Protein AF-A0A821EBD1-F1 (afdb_monomer_lite)

pLDDT: mean 82.61, std 7.63, range [52.53, 91.19]

Secondary structure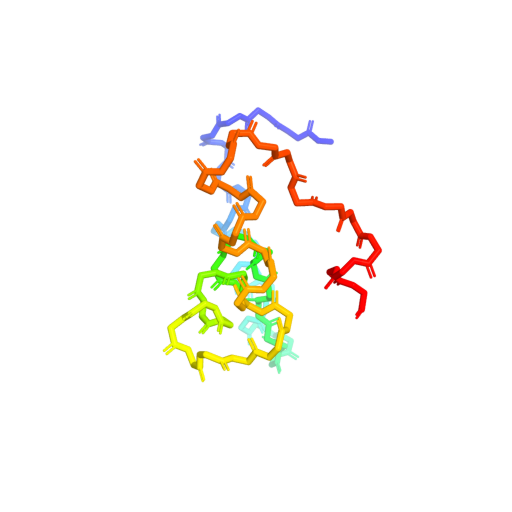 (DSSP, 8-state):
---TTSSHHHHHHHHHHHTT-----HHHHHHHHHHHT-HHHHHHHHHHHTTPPPPGGG--

Organism: NCBI:txid392032

Sequence (60 aa):
VGKPGVGKTALARKLADDWHAELINLPDLITSNMKQKTEIGMHARELLVHGEAVPDQMIA

InterPro domains:
  IPR003959 ATPase, AAA-type, core [PF00004] (1-30)
  IPR027417 P-loop containing nucleoside triphosphate hydrolase [G3DSA:3.40.50.300] (1-60)
  IPR027417 P-loop containing nucleoside triphosphate hydrolase [SSF52540] (1-58)

Structure (mmCIF, N/CA/C/O backbone):
data_AF-A0A821EBD1-F1
#
_entry.id   AF-A0A821EBD1-F1
#
loop_
_atom_site.group_PDB
_atom_site.id
_atom_site.type_symbol
_atom_site.label_atom_id
_atom_site.label_alt_id
_atom_site.label_comp_id
_atom_site.label_asym_id
_atom_site.label_entity_id
_atom_site.label_seq_id
_atom_site.pdbx_PDB_ins_code
_atom_site.Cartn_x
_atom_site.Cartn_y
_atom_site.Cartn_z
_atom_site.occupancy
_atom_site.B_iso_or_equiv
_atom_site.auth_seq_id
_atom_site.auth_comp_id
_atom_site.auth_asym_id
_atom_site.auth_atom_id
_atom_site.pdbx_PDB_model_num
ATOM 1 N N . VAL A 1 1 ? 14.785 -11.983 -0.074 1.00 53.66 1 VAL A N 1
ATOM 2 C CA . VAL A 1 1 ? 14.633 -10.538 0.233 1.00 53.66 1 VAL A CA 1
ATOM 3 C C . VAL A 1 1 ? 15.958 -9.827 -0.029 1.00 53.66 1 VAL A C 1
ATOM 5 O O . VAL A 1 1 ? 16.947 -10.158 0.601 1.00 53.66 1 VAL A O 1
ATOM 8 N N . GLY A 1 2 ? 16.033 -8.930 -1.015 1.00 69.31 2 GLY A N 1
ATOM 9 C CA . GLY A 1 2 ? 17.250 -8.140 -1.302 1.00 69.31 2 GLY A CA 1
ATOM 10 C C . GLY A 1 2 ? 17.370 -6.859 -0.460 1.00 69.31 2 GLY A C 1
ATOM 11 O O . GLY A 1 2 ? 16.431 -6.483 0.239 1.00 69.31 2 GLY A O 1
ATOM 12 N N . LYS A 1 3 ? 18.489 -6.145 -0.573 1.00 79.62 3 LYS A N 1
ATOM 13 C CA . LYS A 1 3 ? 18.751 -4.906 0.183 1.00 79.62 3 LYS A CA 1
ATOM 14 C C . LYS A 1 3 ? 17.828 -3.746 -0.262 1.00 79.62 3 LYS A C 1
ATOM 16 O O . LYS A 1 3 ? 17.270 -3.807 -1.367 1.00 79.62 3 LYS A O 1
ATOM 21 N N . PRO A 1 4 ? 17.603 -2.718 0.574 1.00 73.88 4 PRO A N 1
ATOM 22 C CA . PRO A 1 4 ? 16.996 -1.460 0.132 1.00 73.88 4 PRO A CA 1
ATOM 23 C C . PRO A 1 4 ? 17.822 -0.854 -1.017 1.00 73.88 4 PRO A C 1
ATOM 25 O O . PRO A 1 4 ? 19.041 -0.996 -1.030 1.00 73.88 4 PRO A O 1
ATOM 28 N N . GLY A 1 5 ? 17.178 -0.236 -2.010 1.00 73.75 5 GLY A N 1
ATOM 29 C CA . GLY A 1 5 ? 17.875 0.431 -3.124 1.00 73.75 5 GLY A CA 1
ATOM 30 C C . GLY A 1 5 ? 18.324 -0.457 -4.295 1.00 73.75 5 GLY A C 1
ATOM 31 O O . GLY A 1 5 ? 18.760 0.070 -5.308 1.00 73.75 5 GLY A O 1
ATOM 32 N N . VAL A 1 6 ? 18.147 -1.785 -4.241 1.00 82.56 6 VAL A N 1
ATOM 33 C CA . VAL A 1 6 ? 18.530 -2.698 -5.351 1.00 82.56 6 VAL A CA 1
ATOM 34 C C . VAL A 1 6 ? 17.566 -2.684 -6.551 1.00 82.56 6 VAL A C 1
ATOM 36 O O . VAL A 1 6 ? 17.639 -3.552 -7.411 1.00 82.56 6 VAL A O 1
ATOM 39 N N . GLY A 1 7 ? 16.609 -1.752 -6.590 1.00 79.31 7 GLY A N 1
ATOM 40 C CA . GLY A 1 7 ? 15.681 -1.614 -7.718 1.00 79.31 7 GLY A CA 1
ATOM 41 C C . GLY A 1 7 ? 14.550 -2.647 -7.784 1.00 79.31 7 GLY A C 1
ATOM 42 O O . GLY A 1 7 ? 13.921 -2.781 -8.828 1.00 79.31 7 GLY A O 1
ATOM 43 N N . LYS A 1 8 ? 14.227 -3.362 -6.695 1.00 83.75 8 LYS A N 1
ATOM 44 C CA . LYS A 1 8 ? 13.146 -4.374 -6.716 1.00 83.75 8 LYS A CA 1
ATOM 45 C C . LYS A 1 8 ? 11.800 -3.823 -7.157 1.00 83.75 8 LYS A C 1
ATOM 47 O O . LYS A 1 8 ? 11.096 -4.486 -7.901 1.00 83.75 8 LYS A O 1
ATOM 52 N N . THR A 1 9 ? 11.456 -2.618 -6.710 1.00 80.94 9 THR A N 1
ATOM 53 C CA . THR A 1 9 ? 10.212 -1.948 -7.103 1.00 80.94 9 THR A CA 1
ATOM 54 C C . THR A 1 9 ? 10.201 -1.639 -8.599 1.00 80.94 9 THR A C 1
ATOM 56 O O . THR A 1 9 ? 9.163 -1.763 -9.237 1.00 80.94 9 THR A O 1
ATOM 59 N N . ALA A 1 10 ? 11.356 -1.290 -9.179 1.00 83.06 10 ALA A N 1
ATOM 60 C CA . ALA A 1 10 ? 11.484 -1.071 -10.618 1.00 83.06 10 ALA A CA 1
ATOM 61 C C . ALA A 1 10 ? 11.331 -2.384 -11.404 1.00 83.06 10 ALA A C 1
ATOM 63 O O . ALA A 1 10 ? 10.651 -2.407 -12.424 1.00 83.06 10 ALA A O 1
ATOM 64 N N . LEU A 1 11 ? 11.896 -3.485 -10.898 1.00 85.50 11 LEU A N 1
ATOM 65 C CA . LEU A 1 11 ? 11.727 -4.808 -11.500 1.00 85.50 11 LEU A CA 1
ATOM 66 C C . LEU A 1 11 ? 10.280 -5.309 -11.394 1.00 85.50 11 LEU A C 1
ATOM 68 O O . LEU A 1 11 ? 9.741 -5.794 -12.379 1.00 85.50 11 LEU A O 1
ATOM 72 N N . ALA A 1 12 ? 9.638 -5.141 -10.236 1.00 84.81 12 ALA A N 1
ATOM 73 C CA . ALA A 1 12 ? 8.241 -5.514 -10.028 1.00 84.81 12 ALA A CA 1
ATOM 74 C C . ALA A 1 12 ? 7.291 -4.717 -10.934 1.00 84.81 12 ALA A C 1
ATOM 76 O O . ALA A 1 12 ? 6.369 -5.294 -11.494 1.00 84.81 12 ALA A O 1
ATOM 77 N N . ARG A 1 13 ? 7.555 -3.417 -11.135 1.00 84.38 13 ARG A N 1
ATOM 78 C CA . ARG A 1 13 ? 6.808 -2.584 -12.088 1.00 84.38 13 ARG A CA 1
ATOM 79 C C . ARG A 1 13 ? 6.931 -3.110 -13.512 1.00 84.38 13 ARG A C 1
ATOM 81 O O . ARG A 1 13 ? 5.919 -3.318 -14.158 1.00 84.38 13 ARG A O 1
ATOM 88 N N . LYS A 1 14 ? 8.157 -3.395 -13.960 1.00 85.94 14 LYS A N 1
ATOM 89 C CA . LYS A 1 14 ? 8.389 -3.940 -15.300 1.00 85.94 14 LYS A CA 1
ATOM 90 C C . LYS A 1 14 ? 7.684 -5.286 -15.501 1.00 85.94 14 LYS A C 1
ATOM 92 O O . LYS A 1 14 ? 7.080 -5.509 -16.537 1.00 85.94 14 LYS A O 1
ATOM 97 N N . LEU A 1 15 ? 7.721 -6.154 -14.488 1.00 86.69 15 LEU A N 1
ATOM 98 C CA . LEU A 1 15 ? 7.035 -7.446 -14.527 1.00 86.69 15 LEU A CA 1
ATOM 99 C C . LEU A 1 15 ? 5.509 -7.287 -14.613 1.00 86.69 15 LEU A C 1
ATOM 101 O O . LEU A 1 15 ? 4.859 -8.010 -15.356 1.00 86.69 15 LEU A O 1
ATOM 105 N N . ALA A 1 16 ? 4.954 -6.342 -13.851 1.00 87.44 16 ALA A N 1
ATOM 106 C CA . ALA A 1 16 ? 3.532 -6.024 -13.860 1.00 87.44 16 ALA A CA 1
ATOM 107 C C . ALA A 1 16 ? 3.085 -5.488 -15.231 1.00 87.44 16 ALA A C 1
ATOM 109 O O . ALA A 1 16 ? 2.090 -5.965 -15.773 1.00 87.44 16 ALA A O 1
ATOM 110 N N . ASP A 1 17 ? 3.871 -4.584 -15.826 1.00 87.31 17 ASP A N 1
ATOM 111 C CA . ASP A 1 17 ? 3.623 -4.042 -17.165 1.00 87.31 17 ASP A CA 1
ATOM 112 C C . ASP A 1 17 ? 3.664 -5.148 -18.236 1.00 87.31 17 ASP A C 1
ATOM 114 O O . ASP A 1 17 ? 2.752 -5.245 -19.057 1.00 87.31 17 ASP A O 1
ATOM 118 N N . ASP A 1 18 ? 4.677 -6.024 -18.190 1.00 90.25 18 ASP A N 1
ATOM 119 C CA . ASP A 1 18 ? 4.851 -7.126 -19.146 1.00 90.25 18 ASP A CA 1
ATOM 120 C C . ASP A 1 18 ? 3.712 -8.165 -19.058 1.00 90.25 18 ASP A C 1
ATOM 122 O O . ASP A 1 18 ? 3.413 -8.848 -20.037 1.00 90.25 18 ASP A O 1
ATOM 126 N N . TRP A 1 19 ? 3.096 -8.325 -17.881 1.00 89.12 19 TRP A N 1
ATOM 127 C CA . TRP A 1 19 ? 2.065 -9.339 -17.617 1.00 89.12 19 TRP A CA 1
ATOM 128 C C . TRP A 1 19 ? 0.646 -8.756 -17.584 1.00 89.12 19 TRP A C 1
ATOM 130 O O . TRP A 1 19 ? -0.298 -9.483 -17.273 1.00 89.12 19 TRP A O 1
ATOM 140 N N . HIS A 1 20 ? 0.481 -7.460 -17.882 1.00 83.38 20 HIS A N 1
ATOM 141 C CA . HIS A 1 20 ? -0.774 -6.718 -17.696 1.00 83.38 20 HIS A CA 1
ATOM 142 C C . HIS A 1 20 ? -1.385 -6.911 -16.295 1.00 83.38 20 HIS A C 1
ATOM 144 O O . HIS A 1 20 ? -2.605 -6.939 -16.127 1.00 83.38 20 HIS A O 1
ATOM 150 N N . ALA A 1 21 ? -0.526 -7.075 -15.290 1.00 81.00 21 ALA A N 1
ATOM 151 C CA . ALA A 1 21 ? -0.911 -7.293 -13.908 1.00 81.00 21 ALA A CA 1
ATOM 152 C C . ALA A 1 21 ? -0.880 -5.974 -13.133 1.00 81.00 21 ALA A C 1
ATOM 154 O O . ALA A 1 21 ? -0.081 -5.081 -13.412 1.00 81.00 21 ALA A O 1
ATOM 155 N N . GLU A 1 22 ? -1.731 -5.853 -12.120 1.00 80.50 22 GLU A N 1
ATOM 156 C CA . GLU A 1 22 ? -1.722 -4.687 -11.246 1.00 80.50 22 GLU A CA 1
ATOM 157 C C . GLU A 1 22 ? -0.661 -4.857 -10.152 1.00 80.50 22 GLU A C 1
ATOM 159 O O . GLU A 1 22 ? -0.655 -5.835 -9.400 1.00 80.50 22 GLU A O 1
ATOM 164 N N . LEU A 1 23 ? 0.268 -3.901 -10.058 1.00 80.31 23 LEU A N 1
ATOM 165 C CA . LEU A 1 23 ? 1.264 -3.885 -8.991 1.00 80.31 23 LEU A CA 1
ATOM 166 C C . LEU A 1 23 ? 0.616 -3.397 -7.690 1.00 80.31 23 LEU A C 1
ATOM 168 O O . LEU A 1 23 ? 0.536 -2.194 -7.440 1.00 80.31 23 LEU A O 1
ATOM 172 N N . ILE A 1 24 ? 0.203 -4.332 -6.837 1.00 77.88 24 ILE A N 1
ATOM 173 C CA . ILE A 1 24 ? -0.360 -4.009 -5.524 1.00 77.88 24 ILE A CA 1
ATOM 174 C C . ILE A 1 24 ? 0.774 -3.764 -4.526 1.00 77.88 24 ILE A C 1
ATOM 176 O O . ILE A 1 24 ? 1.555 -4.660 -4.202 1.00 77.88 24 ILE A O 1
ATOM 180 N N . ASN A 1 25 ? 0.851 -2.537 -4.012 1.00 80.06 25 ASN A N 1
ATOM 181 C CA . ASN A 1 25 ? 1.744 -2.174 -2.918 1.00 80.06 25 ASN A CA 1
ATOM 182 C C . ASN A 1 25 ? 0.931 -1.986 -1.630 1.00 80.06 25 ASN A C 1
ATOM 184 O O . ASN A 1 25 ? 0.094 -1.087 -1.557 1.00 80.06 25 ASN A O 1
ATOM 188 N N . LEU A 1 26 ? 1.178 -2.815 -0.609 1.00 80.31 26 LEU A N 1
ATOM 189 C CA . LEU A 1 26 ? 0.381 -2.837 0.629 1.00 80.31 26 LEU A CA 1
ATOM 190 C C . LEU A 1 26 ? 0.253 -1.459 1.314 1.00 80.31 26 LEU A C 1
ATOM 192 O O . LEU A 1 26 ? -0.868 -1.069 1.633 1.00 80.31 26 LEU A O 1
ATOM 196 N N . PRO A 1 27 ? 1.334 -0.678 1.521 1.00 79.38 27 PRO A N 1
ATOM 197 C CA . PRO A 1 27 ? 1.226 0.633 2.163 1.00 79.38 27 PRO A CA 1
ATOM 198 C C . PRO A 1 27 ? 0.367 1.619 1.361 1.00 79.38 27 PRO A C 1
ATOM 200 O O . PRO A 1 27 ? -0.397 2.398 1.938 1.00 79.38 27 PRO A O 1
ATOM 203 N N . ASP A 1 28 ? 0.453 1.564 0.029 1.00 83.75 28 ASP A N 1
ATOM 204 C CA . ASP A 1 28 ? -0.344 2.417 -0.855 1.00 83.75 28 ASP A CA 1
ATOM 205 C C . ASP A 1 28 ? -1.816 1.995 -0.825 1.00 83.75 28 ASP A C 1
ATOM 207 O O . ASP A 1 28 ? -2.698 2.851 -0.765 1.00 83.75 28 ASP A O 1
ATOM 211 N N . LEU A 1 29 ? -2.086 0.686 -0.784 1.00 83.38 29 LEU A N 1
ATOM 212 C CA . LEU A 1 29 ? -3.429 0.126 -0.656 1.00 83.38 29 LEU A CA 1
ATOM 213 C C . LEU A 1 29 ? -4.090 0.555 0.660 1.00 83.38 29 LEU A C 1
ATOM 215 O O . LEU A 1 29 ? -5.225 1.031 0.647 1.00 83.38 29 LEU A O 1
ATOM 219 N N . ILE A 1 30 ? -3.375 0.456 1.784 1.00 83.06 30 ILE A N 1
ATOM 220 C CA . ILE A 1 30 ? -3.858 0.906 3.100 1.00 83.06 30 ILE A CA 1
ATOM 221 C C . ILE A 1 30 ? -4.140 2.412 3.063 1.00 83.06 30 ILE A C 1
ATOM 223 O O . ILE A 1 30 ? -5.204 2.867 3.484 1.00 83.06 30 ILE A O 1
ATOM 227 N N . THR A 1 31 ? -3.232 3.197 2.479 1.00 84.56 31 THR A N 1
ATOM 228 C CA . THR A 1 31 ? -3.408 4.650 2.332 1.00 84.56 31 THR A CA 1
ATOM 229 C C . THR A 1 31 ? -4.604 5.006 1.448 1.00 84.56 31 THR A C 1
ATOM 231 O O . THR 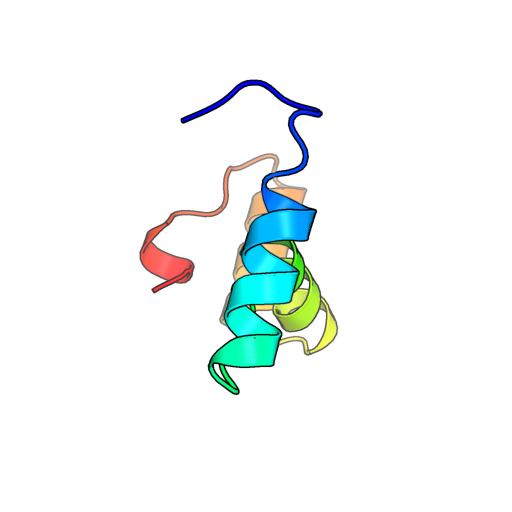A 1 31 ? -5.338 5.948 1.751 1.00 84.56 31 THR A O 1
ATOM 234 N N . SER A 1 32 ? -4.830 4.256 0.371 1.00 86.88 32 SER A N 1
ATOM 235 C CA . SER A 1 32 ? -5.981 4.429 -0.515 1.00 86.88 32 SER A CA 1
ATOM 236 C C . SER A 1 32 ? -7.291 4.119 0.209 1.00 86.88 32 SER A C 1
ATOM 238 O O . SER A 1 32 ? -8.201 4.945 0.203 1.00 86.88 32 SER A O 1
ATOM 240 N N . ASN A 1 33 ? -7.351 3.001 0.937 1.00 86.44 33 ASN A N 1
ATOM 241 C CA . ASN A 1 33 ? -8.501 2.616 1.758 1.00 86.44 33 ASN A CA 1
ATOM 242 C C . ASN A 1 33 ? -8.832 3.672 2.826 1.00 86.44 33 ASN A C 1
ATOM 244 O O . ASN A 1 33 ? -9.989 4.064 2.982 1.00 86.44 33 ASN A O 1
ATOM 248 N N . MET A 1 34 ? -7.812 4.215 3.500 1.00 86.19 34 MET A N 1
ATOM 249 C CA . MET A 1 34 ? -7.975 5.328 4.445 1.00 86.19 34 MET A CA 1
ATOM 250 C C . MET A 1 34 ? -8.556 6.585 3.783 1.00 86.19 34 MET A C 1
ATOM 252 O O . MET A 1 34 ? -9.385 7.273 4.380 1.00 86.19 34 MET A O 1
ATOM 256 N N . LYS A 1 35 ? -8.134 6.908 2.552 1.00 87.69 35 LYS A N 1
ATOM 257 C CA . LYS A 1 35 ? -8.662 8.054 1.788 1.00 87.69 35 LYS A CA 1
ATOM 258 C C . LYS A 1 35 ? -10.093 7.822 1.312 1.00 87.69 35 LYS A C 1
ATOM 260 O O . LYS A 1 35 ? -10.897 8.749 1.350 1.00 87.69 35 LYS A O 1
ATOM 265 N N . GLN A 1 36 ? -10.404 6.600 0.890 1.00 88.56 36 GLN A N 1
ATOM 266 C CA . GLN A 1 36 ? -11.738 6.182 0.460 1.00 88.56 36 GLN A CA 1
ATOM 267 C C . GLN A 1 36 ? -12.715 5.996 1.629 1.00 88.56 36 GLN A C 1
ATOM 269 O O . GLN A 1 36 ? -13.902 5.801 1.391 1.00 88.56 36 GLN A O 1
ATOM 274 N N . LYS A 1 37 ? -12.236 6.105 2.879 1.00 86.94 37 LYS A N 1
ATOM 275 C CA . LYS A 1 37 ? -13.023 5.911 4.107 1.00 86.94 37 LYS A CA 1
ATOM 276 C C . LYS A 1 37 ? -13.758 4.568 4.117 1.00 86.94 37 LYS A C 1
ATOM 278 O O . LYS A 1 37 ? -14.886 4.482 4.597 1.00 86.94 37 LYS A O 1
ATOM 283 N N . THR A 1 38 ? -13.124 3.527 3.579 1.00 88.19 38 THR A N 1
ATOM 284 C CA . THR A 1 38 ? -13.636 2.163 3.719 1.00 88.19 38 THR A CA 1
ATOM 285 C C . THR A 1 38 ? -13.593 1.767 5.193 1.00 88.19 38 THR A C 1
ATOM 287 O O . THR A 1 38 ? -12.789 2.309 5.953 1.00 88.19 38 THR A O 1
ATOM 290 N N . GLU A 1 39 ? -14.437 0.830 5.620 1.00 87.00 39 GLU A N 1
ATOM 291 C CA . GLU A 1 39 ? -14.467 0.382 7.022 1.00 87.00 39 GLU A CA 1
ATOM 292 C C . GLU A 1 39 ? -13.083 -0.096 7.489 1.00 87.00 39 GLU A C 1
ATOM 294 O O . GLU A 1 39 ? -12.600 0.315 8.543 1.00 87.00 39 GLU A O 1
ATOM 299 N N . ILE A 1 40 ? -12.389 -0.853 6.631 1.00 85.38 40 ILE A N 1
ATOM 300 C CA . ILE A 1 40 ? -11.015 -1.322 6.852 1.00 85.38 40 ILE A CA 1
ATOM 301 C C . ILE A 1 40 ? -10.045 -0.141 6.975 1.00 85.38 40 ILE A C 1
ATOM 303 O O . ILE A 1 40 ? -9.219 -0.103 7.884 1.00 85.38 40 ILE A O 1
ATOM 307 N N . GLY A 1 41 ? -10.147 0.850 6.084 1.00 87.25 41 GLY A N 1
ATOM 308 C CA . GLY A 1 41 ? -9.308 2.046 6.124 1.00 87.25 41 GLY A CA 1
ATOM 309 C C . GLY A 1 41 ? -9.534 2.887 7.379 1.00 87.25 41 GLY A C 1
ATOM 310 O O . GLY A 1 41 ? -8.580 3.379 7.972 1.00 87.25 41 GLY A O 1
ATOM 311 N N . MET A 1 42 ? -10.782 3.040 7.818 1.00 89.56 42 MET A N 1
ATOM 312 C CA . MET A 1 42 ? -11.116 3.778 9.038 1.00 89.56 42 MET A CA 1
ATOM 313 C C . MET A 1 42 ? -10.574 3.072 10.283 1.00 89.56 42 MET A C 1
ATOM 315 O O . MET A 1 42 ? -9.957 3.727 11.121 1.00 89.56 42 MET A O 1
ATOM 319 N N . HIS A 1 43 ? -10.711 1.747 10.357 1.00 88.31 43 HIS A N 1
ATOM 320 C CA . HIS A 1 43 ? -10.185 0.963 11.471 1.00 88.31 43 HIS A CA 1
ATOM 321 C C . HIS A 1 43 ? -8.649 0.952 11.493 1.00 88.31 43 HIS A C 1
ATOM 323 O O . HIS A 1 43 ? -8.032 1.199 12.527 1.00 88.31 43 HIS A O 1
ATOM 329 N N . ALA A 1 44 ? -8.010 0.789 10.328 1.00 87.94 44 ALA A N 1
ATOM 330 C CA . ALA A 1 44 ? -6.560 0.913 10.192 1.00 87.94 44 ALA A CA 1
ATOM 331 C C . ALA A 1 44 ? -6.060 2.305 10.608 1.00 87.94 44 ALA A C 1
ATOM 333 O O . ALA A 1 44 ? -5.023 2.422 11.258 1.00 87.94 44 ALA A O 1
ATOM 334 N N . ARG A 1 45 ? -6.802 3.368 10.270 1.00 88.44 45 ARG A N 1
ATOM 335 C CA . ARG A 1 45 ? -6.476 4.736 10.685 1.00 88.44 45 ARG A CA 1
ATOM 336 C C . ARG A 1 45 ? -6.562 4.907 12.198 1.00 88.44 45 ARG A C 1
ATOM 338 O O . ARG A 1 45 ? -5.681 5.549 12.756 1.00 88.44 45 ARG A O 1
ATOM 345 N N . GLU A 1 46 ? -7.598 4.377 12.842 1.00 90.31 46 GLU A N 1
ATOM 346 C CA . GLU A 1 46 ? -7.731 4.405 14.304 1.00 90.31 46 GLU A CA 1
ATOM 347 C C . GLU A 1 46 ? -6.530 3.745 14.977 1.00 90.31 46 GLU A C 1
ATOM 349 O O . GLU A 1 46 ? -5.857 4.390 15.778 1.00 90.31 46 GLU A O 1
ATOM 354 N N . LEU A 1 47 ? -6.192 2.516 14.577 1.00 89.19 47 LEU A N 1
ATOM 355 C CA . LEU A 1 47 ? -5.041 1.788 15.118 1.00 89.19 47 LEU A CA 1
ATOM 356 C C . LEU A 1 47 ? -3.740 2.584 14.950 1.00 89.19 47 LEU A C 1
ATOM 358 O O . LEU A 1 47 ? -3.007 2.789 15.916 1.00 89.19 47 LEU A O 1
ATOM 362 N N . LEU A 1 48 ? -3.498 3.136 13.757 1.00 87.12 48 LEU A N 1
ATOM 363 C CA . LEU A 1 48 ? -2.316 3.962 13.494 1.00 87.12 48 LEU A CA 1
ATOM 364 C C . LEU A 1 48 ? -2.288 5.252 14.329 1.00 87.12 48 LEU A C 1
ATOM 366 O O . LEU A 1 48 ? -1.216 5.672 14.760 1.00 87.12 48 LEU A O 1
ATOM 370 N N . VAL A 1 49 ? -3.442 5.884 14.576 1.00 89.06 49 VAL A N 1
ATOM 371 C CA . VAL A 1 49 ? -3.555 7.070 15.448 1.00 89.06 49 VAL A CA 1
ATOM 372 C C . VAL A 1 49 ? -3.268 6.713 16.908 1.00 89.06 49 VAL A C 1
ATOM 374 O O . VAL A 1 49 ? -2.661 7.513 17.618 1.00 89.06 49 VAL A O 1
ATOM 377 N N . HIS A 1 50 ? -3.636 5.507 17.341 1.00 91.19 50 HIS A N 1
ATOM 378 C CA . HIS A 1 50 ? -3.295 4.965 18.657 1.00 91.19 50 HIS A CA 1
ATOM 379 C C . HIS A 1 50 ? -1.830 4.505 18.775 1.00 91.19 50 HIS A C 1
ATOM 381 O O . HIS A 1 50 ? -1.374 4.190 19.873 1.00 91.19 50 HIS A O 1
ATOM 387 N N . GLY A 1 51 ? -1.065 4.525 17.676 1.00 88.56 51 GLY A N 1
ATOM 388 C CA . GLY A 1 51 ? 0.314 4.034 17.628 1.00 88.56 51 GLY A CA 1
ATOM 389 C C . GLY A 1 51 ? 0.413 2.509 17.554 1.00 88.56 51 GLY A C 1
ATOM 390 O O . GLY A 1 51 ? 1.493 1.952 17.749 1.00 88.56 51 GLY A O 1
ATOM 391 N N . GLU A 1 52 ? -0.700 1.837 17.273 1.00 87.44 52 GLU A N 1
ATOM 392 C CA . GLU A 1 52 ? -0.782 0.395 17.094 1.00 87.44 52 GLU A CA 1
ATOM 393 C C . GLU A 1 52 ? -0.482 0.008 15.640 1.00 87.44 52 GLU A C 1
ATOM 395 O O . GLU A 1 52 ? -0.712 0.763 14.690 1.00 87.44 52 GLU A O 1
ATOM 400 N N . ALA A 1 53 ? 0.066 -1.192 15.458 1.00 83.56 53 ALA A N 1
ATOM 401 C CA . ALA A 1 53 ? 0.312 -1.736 14.131 1.00 83.56 53 ALA A CA 1
ATOM 402 C C . ALA A 1 53 ? -0.999 -2.223 13.502 1.00 83.56 53 ALA A C 1
ATOM 404 O O . ALA A 1 53 ? -1.855 -2.778 14.185 1.00 83.56 53 AL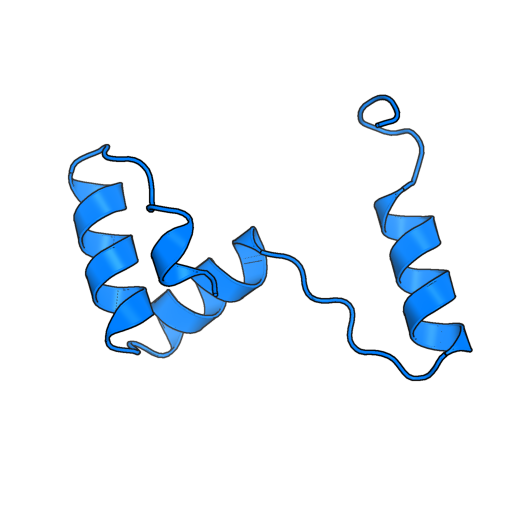A A O 1
ATOM 405 N N . VAL A 1 54 ? -1.131 -2.057 12.186 1.00 83.19 54 VAL A N 1
ATOM 406 C CA . VAL A 1 54 ? -2.261 -2.583 11.408 1.00 83.19 54 VAL A CA 1
ATOM 407 C C . VAL A 1 54 ? -2.120 -4.112 11.317 1.00 83.19 54 VAL A C 1
ATOM 409 O O . VAL A 1 54 ? -1.126 -4.567 10.750 1.00 83.19 54 VAL A O 1
ATOM 412 N N . PRO A 1 55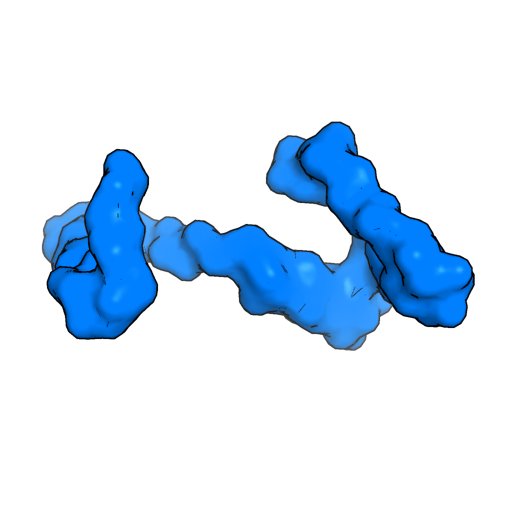 ? -3.059 -4.914 11.856 1.00 81.19 55 PRO A N 1
ATOM 413 C CA . PRO A 1 55 ? -2.977 -6.368 11.778 1.00 81.19 55 PRO A CA 1
ATOM 414 C C . PRO A 1 55 ? -3.088 -6.890 10.340 1.00 81.19 55 PRO A C 1
ATOM 416 O O . PRO A 1 55 ? -3.970 -6.478 9.586 1.00 81.19 55 PRO A O 1
ATOM 419 N N . ASP A 1 56 ? -2.246 -7.871 9.997 1.00 77.12 56 ASP A N 1
ATOM 420 C CA . ASP A 1 56 ? -2.179 -8.499 8.666 1.00 77.12 56 ASP A CA 1
ATOM 421 C C . ASP A 1 56 ? -3.520 -9.088 8.205 1.00 77.12 56 ASP A C 1
ATOM 423 O O . ASP A 1 56 ? -3.822 -9.106 7.015 1.00 77.12 56 ASP A O 1
ATOM 427 N N . GLN A 1 57 ? -4.362 -9.521 9.14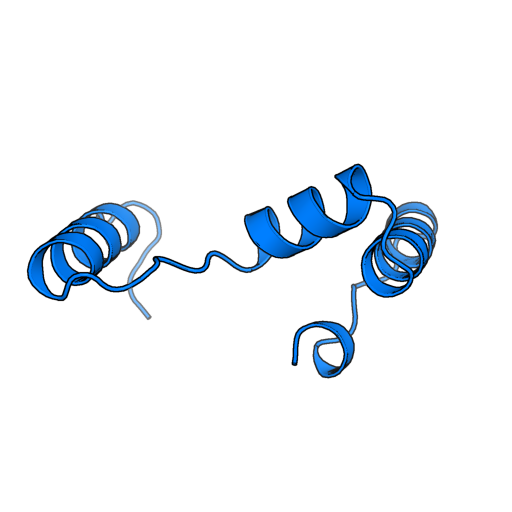8 1.00 76.06 57 GLN A N 1
ATOM 428 C CA . GLN A 1 57 ? -5.688 -10.078 8.872 1.00 76.06 57 GLN A CA 1
ATOM 429 C C . GLN A 1 57 ? -6.647 -9.061 8.224 1.00 76.06 57 GLN A C 1
ATOM 431 O O . GLN A 1 57 ? -7.627 -9.462 7.607 1.00 76.06 57 GLN A O 1
ATOM 436 N N . MET A 1 58 ? -6.362 -7.758 8.332 1.00 69.75 58 MET A N 1
ATOM 437 C CA . MET A 1 58 ? -7.116 -6.702 7.644 1.00 69.75 58 MET A CA 1
ATOM 438 C C . MET A 1 58 ? -6.630 -6.431 6.215 1.00 69.75 58 MET A C 1
ATOM 440 O O . MET A 1 58 ? -7.274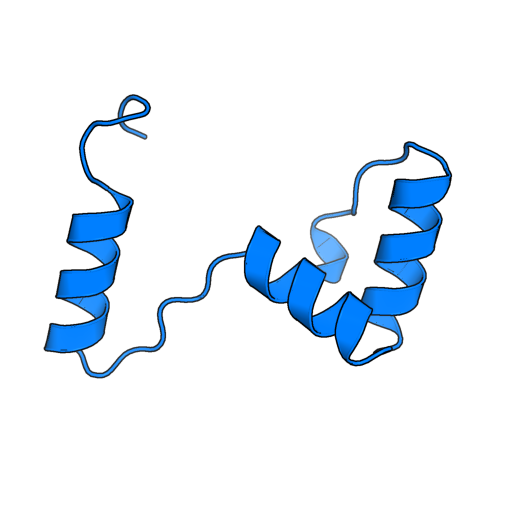 -5.676 5.493 1.00 69.75 58 MET A O 1
ATOM 444 N N . ILE A 1 59 ? -5.484 -6.992 5.821 1.00 66.81 59 ILE A N 1
ATOM 445 C CA . ILE A 1 59 ? -4.849 -6.775 4.512 1.00 66.81 59 ILE A CA 1
ATOM 446 C C . ILE A 1 59 ? -5.159 -7.939 3.540 1.00 66.81 59 ILE A C 1
ATOM 448 O O . ILE A 1 59 ? -4.649 -7.962 2.420 1.00 66.81 59 ILE A O 1
ATOM 452 N N . ALA A 1 60 ? -5.983 -8.902 3.969 1.00 52.53 60 ALA A N 1
ATOM 453 C CA . ALA A 1 60 ? -6.353 -10.107 3.224 1.00 52.53 60 ALA A CA 1
ATOM 454 C C . ALA A 1 60 ? -7.495 -9.884 2.220 1.00 52.53 60 ALA A C 1
ATOM 456 O O . ALA A 1 60 ? -8.433 -9.118 2.540 1.00 52.53 60 ALA A O 1
#

Foldseek 3Di:
DDDPPPCVVVVLVVVCVVVVHDDDDQVVVLVVCLVVVPVLNVVCVVCVVVVHHRDVVSSD

Radius of gyration: 14.31 Å; chains: 1; bounding box: 33×19×38 Å